Protein AF-A0A9P8A4U2-F1 (afdb_monomer)

Radius of gyration: 21.77 Å; Cα contacts (8 Å, |Δi|>4): 362; chains: 1; bounding box: 82×32×58 Å

Secondary structure (DSSP, 8-state):
-------------------------PPSEEEEEEESSSS-PBEEE---SSSSEEEEET-SB-EEEEEE-TTS-EEEEES-TTS-EEEEE-TTSBEEEETTPPPP-BEEEE-STTEEEEE-S--PSSEEEEEES-SSTTPBEEEEEESS--GGG-EEEEE---

Structure (mmCIF, N/CA/C/O backbone):
data_AF-A0A9P8A4U2-F1
#
_entry.id   AF-A0A9P8A4U2-F1
#
loop_
_atom_site.group_PDB
_atom_site.id
_atom_site.type_symbol
_atom_site.label_atom_id
_atom_site.label_alt_id
_atom_site.label_comp_id
_atom_site.label_asym_id
_atom_site.label_entity_id
_atom_site.label_seq_id
_atom_site.pdbx_PDB_ins_code
_atom_site.Cartn_x
_atom_site.Cartn_y
_atom_site.Cartn_z
_atom_site.occupancy
_atom_site.B_iso_or_equiv
_atom_site.auth_seq_id
_atom_site.auth_comp_id
_atom_site.auth_asym_id
_atom_site.auth_atom_id
_atom_site.pdbx_PDB_model_num
ATOM 1 N N . MET A 1 1 ? -60.680 -11.429 42.176 1.00 45.28 1 MET A N 1
ATOM 2 C CA . MET A 1 1 ? -61.015 -12.792 41.702 1.00 45.28 1 MET A CA 1
ATOM 3 C C . MET A 1 1 ? -61.752 -12.624 40.384 1.00 45.28 1 MET A C 1
ATOM 5 O O . MET A 1 1 ? -62.758 -11.942 40.407 1.00 45.28 1 MET A O 1
ATOM 9 N N . ALA A 1 2 ? -61.299 -13.070 39.217 1.00 41.25 2 ALA A N 1
ATOM 10 C CA . ALA A 1 2 ? -60.361 -14.131 38.859 1.00 41.25 2 ALA A CA 1
ATOM 11 C C . ALA A 1 2 ? -59.552 -13.683 37.614 1.00 41.25 2 ALA A C 1
ATOM 13 O O . ALA A 1 2 ? -60.100 -13.026 36.739 1.00 41.25 2 ALA A O 1
ATOM 14 N N . LEU A 1 3 ? -58.219 -13.794 37.671 1.00 39.03 3 LEU A N 1
ATOM 15 C CA . LEU A 1 3 ? -57.386 -14.692 36.843 1.00 39.03 3 LEU A CA 1
ATOM 16 C C . LEU A 1 3 ? -57.423 -14.379 35.332 1.00 39.03 3 LEU A C 1
ATOM 18 O O . LEU A 1 3 ? -58.411 -14.637 34.664 1.00 39.03 3 LEU A O 1
ATOM 22 N N . LEU A 1 4 ? -56.427 -13.664 34.801 1.00 42.88 4 LEU A N 1
ATOM 23 C CA . LEU A 1 4 ? -55.163 -14.181 34.237 1.00 42.88 4 LEU A CA 1
ATOM 24 C C . LEU A 1 4 ? -55.330 -15.071 32.981 1.00 42.88 4 LEU A C 1
ATOM 26 O O . LEU A 1 4 ? -55.972 -16.116 33.033 1.00 42.88 4 LEU A O 1
ATOM 30 N N . THR A 1 5 ? -54.526 -14.743 31.956 1.00 42.84 5 THR A N 1
ATOM 31 C CA . THR A 1 5 ? -53.920 -15.611 30.908 1.00 42.84 5 THR A CA 1
ATOM 32 C C . THR A 1 5 ? -54.554 -15.661 29.503 1.00 42.84 5 THR A C 1
ATOM 34 O O . THR A 1 5 ? -55.509 -16.396 29.277 1.00 42.84 5 THR A O 1
ATOM 37 N N . ARG A 1 6 ? -53.901 -14.975 28.541 1.00 43.94 6 ARG A N 1
ATOM 38 C CA . ARG A 1 6 ? -53.381 -15.434 27.213 1.00 43.94 6 ARG A CA 1
ATOM 39 C C . ARG A 1 6 ? -53.310 -14.234 26.241 1.00 43.94 6 ARG A C 1
ATOM 41 O O . ARG A 1 6 ? -54.340 -13.662 25.928 1.00 43.94 6 ARG A O 1
ATOM 48 N N . LEU A 1 7 ? -52.136 -13.639 25.990 1.00 36.94 7 LEU A N 1
ATOM 49 C CA . LEU A 1 7 ? -51.042 -14.011 25.059 1.00 36.94 7 LEU A CA 1
ATOM 50 C C . LEU A 1 7 ? -51.345 -13.773 23.563 1.00 36.94 7 LEU A C 1
ATOM 52 O O . LEU A 1 7 ? -52.234 -14.425 23.032 1.00 36.94 7 LEU A O 1
ATOM 56 N N . LEU A 1 8 ? -50.442 -12.992 22.931 1.00 38.59 8 LEU A N 1
ATOM 57 C CA . LEU A 1 8 ? -50.017 -12.999 21.510 1.00 38.59 8 LEU A CA 1
ATOM 58 C C . LEU A 1 8 ? -51.074 -12.564 20.474 1.00 38.59 8 LEU A C 1
ATOM 60 O O . LEU A 1 8 ? -52.221 -12.959 20.551 1.00 38.59 8 LEU A O 1
ATOM 64 N N . ALA A 1 9 ? -50.798 -11.828 19.404 1.00 39.91 9 ALA A N 1
ATOM 65 C CA . ALA A 1 9 ? -49.628 -11.167 18.840 1.00 39.91 9 ALA A CA 1
ATOM 66 C C . ALA A 1 9 ? -50.169 -10.339 17.653 1.00 39.91 9 ALA A C 1
ATOM 68 O O . ALA A 1 9 ? -51.115 -10.783 17.011 1.00 39.91 9 ALA A O 1
ATOM 69 N N . LEU A 1 10 ? -49.580 -9.185 17.343 1.00 35.53 10 LEU A N 1
ATOM 70 C CA . LEU A 1 10 ? -49.133 -8.856 15.984 1.00 35.53 10 LEU A CA 1
ATOM 71 C C . LEU A 1 10 ? -48.325 -7.553 16.047 1.00 35.53 10 LEU A C 1
ATOM 73 O O . LEU A 1 10 ? -48.851 -6.444 16.059 1.00 35.53 10 LEU A O 1
ATOM 77 N N . GLU A 1 11 ? -47.017 -7.750 16.135 1.00 47.41 11 GLU A N 1
ATOM 78 C CA . GLU A 1 11 ? -45.985 -6.858 15.623 1.00 47.41 11 GLU A CA 1
ATOM 79 C C . GLU A 1 11 ? -46.301 -6.457 14.173 1.00 47.41 11 GLU A C 1
ATOM 81 O O . GLU A 1 11 ? -46.641 -7.316 13.359 1.00 47.41 11 GLU A O 1
ATOM 86 N N . LEU A 1 12 ? -46.068 -5.199 13.804 1.00 34.75 12 LEU A N 1
ATOM 87 C CA . LEU A 1 12 ? -45.361 -4.959 12.550 1.00 34.75 12 LEU A CA 1
ATOM 88 C C . LEU A 1 12 ? -44.413 -3.782 12.737 1.00 34.75 12 LEU A C 1
ATOM 90 O O . LEU A 1 12 ? -44.779 -2.608 12.714 1.00 34.75 12 LEU A O 1
ATOM 94 N N . SER A 1 13 ? -43.179 -4.174 13.007 1.00 37.09 13 SER A N 1
ATOM 95 C CA . SER A 1 13 ? -42.010 -3.360 13.236 1.00 37.09 13 SER A CA 1
ATOM 96 C C . SER A 1 13 ? -41.760 -2.433 12.042 1.00 37.09 13 SER A C 1
ATOM 98 O O . SER A 1 13 ? -41.404 -2.877 10.954 1.00 37.09 13 SER A O 1
ATOM 100 N N . ALA A 1 14 ? -41.867 -1.124 12.254 1.00 35.53 14 ALA A N 1
ATOM 101 C CA . ALA A 1 14 ? -41.194 -0.152 11.401 1.00 35.53 14 ALA A CA 1
ATOM 102 C C . ALA A 1 14 ? -39.747 -0.012 11.895 1.00 35.53 14 ALA A C 1
ATOM 104 O O . ALA A 1 14 ? -39.349 1.016 12.438 1.00 35.53 14 ALA A O 1
ATOM 105 N N . VAL A 1 15 ? -38.956 -1.079 11.748 1.00 37.81 15 VAL A N 1
ATOM 106 C CA . VAL A 1 15 ? -37.499 -0.945 11.779 1.00 37.81 15 VAL A CA 1
ATOM 107 C C . VAL A 1 15 ? -37.147 -0.233 10.482 1.00 37.81 15 VAL A C 1
ATOM 109 O O . VAL A 1 15 ? -37.055 -0.847 9.420 1.00 37.81 15 VAL A O 1
ATOM 112 N N . LEU A 1 16 ? -37.009 1.091 10.556 1.00 37.00 16 LEU A N 1
ATOM 113 C CA . LEU A 1 16 ? -36.259 1.844 9.565 1.00 37.00 16 LEU A CA 1
ATOM 114 C C . LEU A 1 16 ? -34.838 1.262 9.566 1.00 37.00 16 LEU A C 1
ATOM 116 O O . LEU A 1 16 ? -33.976 1.686 10.332 1.00 37.00 16 LEU A O 1
ATOM 120 N N . SER A 1 17 ? -34.582 0.268 8.715 1.00 38.12 17 SER A N 1
ATOM 121 C CA . SER A 1 17 ? -33.227 -0.032 8.277 1.00 38.12 17 SER A CA 1
ATOM 122 C C . SER A 1 17 ? -32.773 1.147 7.432 1.00 38.12 17 SER A C 1
ATOM 124 O O . SER A 1 17 ? -32.877 1.141 6.206 1.00 38.12 17 SER A O 1
ATOM 126 N N . LEU A 1 18 ? -32.267 2.177 8.105 1.00 33.91 18 LEU A N 1
ATOM 127 C CA . LEU A 1 18 ? -31.352 3.120 7.500 1.00 33.91 18 LEU A CA 1
ATOM 128 C C . LEU A 1 18 ? -30.105 2.303 7.144 1.00 33.91 18 LEU A C 1
ATOM 130 O O . LEU A 1 18 ? -29.174 2.180 7.935 1.00 33.91 18 LEU A O 1
ATOM 134 N N . ARG A 1 19 ? -30.106 1.677 5.962 1.00 35.41 19 ARG A N 1
ATOM 135 C CA . ARG A 1 19 ? -28.865 1.282 5.303 1.00 35.41 19 ARG A CA 1
ATOM 136 C C . ARG A 1 19 ? -28.178 2.588 4.941 1.00 35.41 19 ARG A C 1
ATOM 138 O O . ARG A 1 19 ? -28.334 3.097 3.836 1.00 35.41 19 ARG A O 1
ATOM 145 N N . ALA A 1 20 ? -27.494 3.175 5.918 1.00 38.97 20 ALA A N 1
ATOM 146 C CA . ALA A 1 20 ? -26.458 4.133 5.632 1.00 38.97 20 ALA A CA 1
ATOM 147 C C . ALA A 1 20 ? -25.534 3.425 4.641 1.00 38.97 20 ALA A C 1
ATOM 149 O O . ALA A 1 20 ? -24.958 2.380 4.948 1.00 38.97 20 ALA A O 1
ATOM 150 N N . VAL A 1 21 ? -25.462 3.951 3.422 1.00 38.97 21 VAL A N 1
ATOM 151 C CA . VAL A 1 21 ? -24.340 3.683 2.532 1.00 38.97 21 VAL A CA 1
ATOM 152 C C . VAL A 1 21 ? -23.162 4.376 3.203 1.00 38.97 21 VAL A C 1
ATOM 154 O O . VAL A 1 21 ? -22.804 5.500 2.869 1.00 38.97 21 VAL A O 1
ATOM 157 N N . ILE A 1 22 ? -22.642 3.755 4.260 1.00 41.16 22 ILE A N 1
ATOM 158 C CA . ILE A 1 22 ? -21.338 4.095 4.790 1.00 41.16 22 ILE A CA 1
ATOM 159 C C . ILE A 1 22 ? -20.420 3.570 3.701 1.00 41.16 22 ILE A C 1
ATOM 161 O O . ILE A 1 22 ? -20.258 2.361 3.546 1.00 41.16 22 ILE A O 1
ATOM 165 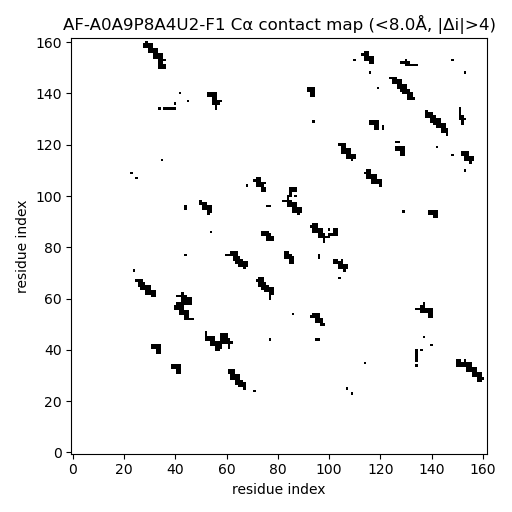N N . ALA A 1 23 ? -19.909 4.471 2.863 1.00 43.44 23 ALA A N 1
ATOM 166 C CA . ALA A 1 23 ? -18.678 4.176 2.158 1.00 43.44 23 ALA A CA 1
ATOM 167 C C . ALA A 1 23 ? -17.721 3.687 3.249 1.00 43.44 23 ALA A C 1
ATOM 169 O O . ALA A 1 23 ? -17.481 4.438 4.193 1.00 43.44 23 ALA A O 1
ATOM 170 N N . PHE A 1 24 ? -17.333 2.409 3.209 1.00 51.00 24 PHE A N 1
ATOM 171 C CA . PHE A 1 24 ? -16.476 1.795 4.219 1.00 51.00 24 PHE A CA 1
ATOM 172 C C . PHE A 1 24 ? -15.148 2.554 4.220 1.00 51.00 24 PHE A C 1
ATOM 174 O O . PHE A 1 24 ? -14.239 2.259 3.449 1.00 51.00 24 PHE A O 1
ATOM 181 N N . ALA A 1 25 ? -15.081 3.603 5.031 1.00 64.00 25 ALA A N 1
ATOM 182 C CA . ALA A 1 25 ? -13.869 4.338 5.286 1.00 64.00 25 ALA A CA 1
ATOM 183 C C . ALA A 1 25 ? -13.046 3.438 6.205 1.00 64.00 25 ALA A C 1
ATOM 185 O O . ALA A 1 25 ? -13.463 3.137 7.323 1.00 64.00 25 ALA A O 1
ATOM 186 N N . MET A 1 26 ? -11.927 2.942 5.689 1.00 80.00 26 MET A N 1
ATOM 187 C CA . MET A 1 26 ? -11.003 2.066 6.401 1.00 80.00 26 MET A CA 1
ATOM 188 C C . MET A 1 26 ? -10.628 2.660 7.756 1.00 80.00 26 MET A C 1
ATOM 190 O O . MET A 1 26 ? -10.067 3.750 7.786 1.00 80.00 26 MET A O 1
ATOM 194 N N . SER A 1 27 ? -10.935 1.984 8.864 1.00 87.12 27 SER A N 1
ATOM 195 C CA . SER A 1 27 ? -10.682 2.525 10.204 1.00 87.12 27 SER A CA 1
ATOM 196 C C . SER A 1 27 ? -9.213 2.892 10.408 1.00 87.12 27 SER A C 1
ATOM 198 O O . SER A 1 27 ? -8.313 2.214 9.913 1.00 87.12 27 SER A O 1
ATOM 200 N N . GLU A 1 28 ? -8.956 3.951 11.169 1.00 91.25 28 GLU A N 1
ATOM 201 C CA . GLU A 1 28 ? -7.601 4.223 11.647 1.00 91.25 28 GLU A CA 1
ATOM 202 C C . GLU A 1 28 ? -7.128 3.082 12.550 1.00 91.25 28 GLU A C 1
ATOM 204 O O . GLU A 1 28 ? -7.926 2.505 13.291 1.00 91.25 28 GLU A O 1
ATOM 209 N N . GLY A 1 29 ? -5.842 2.748 12.489 1.00 92.56 29 GLY A N 1
ATOM 210 C CA . GLY A 1 29 ? -5.293 1.672 13.305 1.00 92.56 29 GLY A CA 1
ATOM 211 C C . GLY A 1 29 ? -4.009 1.079 12.751 1.00 92.56 29 GLY A C 1
ATOM 212 O O . GLY A 1 29 ? -3.393 1.621 11.830 1.00 92.56 29 GLY A O 1
ATOM 213 N N . LYS A 1 30 ? -3.607 -0.047 13.338 1.00 94.06 30 LYS A N 1
ATOM 214 C CA . LYS A 1 30 ? -2.457 -0.831 12.894 1.00 94.06 30 LYS A CA 1
ATOM 215 C C . LYS A 1 30 ? -2.922 -2.029 12.079 1.00 94.06 30 LYS A C 1
ATOM 217 O O . LYS A 1 30 ? -3.887 -2.696 12.445 1.00 94.06 30 LYS A O 1
ATOM 222 N N . TYR A 1 31 ? -2.215 -2.302 10.990 1.00 95.75 31 TYR A N 1
ATOM 223 C CA . TYR A 1 31 ? -2.569 -3.338 10.033 1.00 95.75 31 TYR A CA 1
ATOM 224 C C . TYR A 1 31 ? -1.345 -4.115 9.576 1.00 95.75 31 TYR A C 1
ATOM 226 O O . TYR A 1 31 ? -0.286 -3.542 9.319 1.00 95.75 31 TYR A O 1
ATOM 234 N N . HIS A 1 32 ? -1.533 -5.409 9.364 1.00 96.62 32 HIS A N 1
ATOM 235 C CA . HIS A 1 32 ? -0.766 -6.105 8.346 1.00 96.62 32 HIS A CA 1
ATOM 236 C C . HIS A 1 32 ? -1.463 -5.918 6.997 1.00 96.62 32 HIS A C 1
ATOM 238 O O . HIS A 1 32 ? -2.687 -6.006 6.909 1.00 96.62 32 HIS A O 1
ATOM 244 N N . ILE A 1 33 ? -0.691 -5.648 5.946 1.00 97.56 33 ILE A N 1
ATOM 245 C CA . ILE A 1 33 ? -1.221 -5.477 4.589 1.00 97.56 33 ILE A CA 1
ATOM 246 C C . ILE A 1 33 ? -0.664 -6.607 3.733 1.00 97.56 33 ILE A C 1
ATOM 248 O O . ILE A 1 33 ? 0.551 -6.804 3.702 1.00 97.56 33 ILE A O 1
ATOM 252 N N . GLN A 1 34 ? -1.532 -7.342 3.044 1.00 97.69 34 GLN A N 1
ATOM 253 C CA . GLN A 1 34 ? -1.132 -8.400 2.114 1.00 97.69 34 GLN A CA 1
ATOM 254 C C . GLN A 1 34 ? -1.779 -8.209 0.748 1.00 97.69 34 GLN A C 1
ATOM 256 O O . GLN A 1 34 ? -2.833 -7.585 0.625 1.00 97.69 34 GLN A O 1
ATOM 261 N N . VAL A 1 35 ? -1.138 -8.740 -0.286 1.00 97.44 35 VAL A N 1
ATOM 262 C CA . VAL A 1 35 ? -1.727 -8.779 -1.629 1.00 97.44 35 VAL A CA 1
ATOM 263 C C . VAL A 1 35 ? -2.812 -9.859 -1.701 1.00 97.44 35 VAL A C 1
ATOM 265 O O . VAL A 1 35 ? -2.720 -10.880 -1.022 1.00 97.44 35 VAL A O 1
ATOM 268 N N . ALA A 1 36 ? -3.830 -9.660 -2.537 1.00 96.19 36 ALA A N 1
ATOM 269 C CA . ALA A 1 36 ? -4.889 -10.649 -2.744 1.00 96.19 36 ALA A CA 1
ATOM 270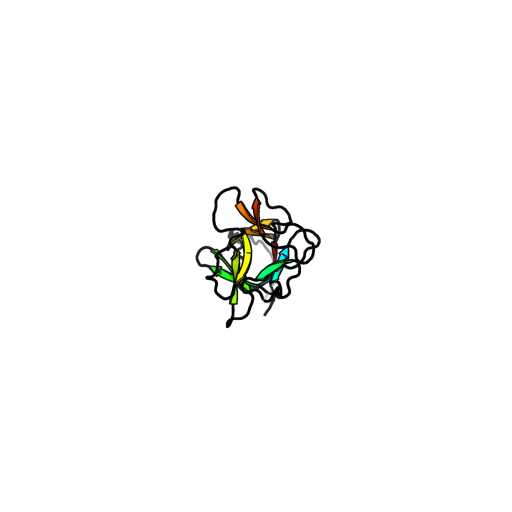 C C . ALA A 1 36 ? -4.502 -11.779 -3.725 1.00 96.19 36 ALA A C 1
ATOM 272 O O . ALA A 1 36 ? -5.171 -12.812 -3.748 1.00 96.19 36 ALA A O 1
ATOM 273 N N . ALA A 1 37 ? -3.456 -11.591 -4.540 1.00 93.88 37 ALA A N 1
ATOM 274 C CA . ALA A 1 37 ? -2.892 -12.618 -5.422 1.00 93.88 37 ALA A CA 1
ATOM 275 C C . ALA A 1 37 ? -2.322 -13.800 -4.623 1.00 93.88 37 ALA A C 1
ATOM 277 O O . ALA A 1 37 ? -1.829 -13.591 -3.523 1.00 93.88 37 ALA A O 1
ATOM 278 N N . ASP A 1 38 ? -2.342 -15.014 -5.186 1.00 94.31 38 ASP A N 1
ATOM 279 C CA . ASP A 1 38 ? -1.780 -16.215 -4.552 1.00 94.31 38 ASP A CA 1
ATOM 280 C C . ASP A 1 38 ? -0.328 -16.498 -5.005 1.00 94.31 38 ASP A C 1
ATOM 282 O O . ASP A 1 38 ? -0.040 -16.444 -6.205 1.00 94.31 38 ASP A O 1
ATOM 286 N N . PRO A 1 39 ? 0.589 -16.877 -4.087 1.00 95.50 39 PRO A N 1
ATOM 287 C CA . PRO A 1 39 ? 0.435 -16.787 -2.630 1.00 95.50 39 PRO A CA 1
ATOM 288 C C . PRO A 1 39 ? 0.236 -15.328 -2.205 1.00 95.50 39 PRO A C 1
ATOM 290 O O . PRO A 1 39 ? 0.655 -14.450 -2.955 1.00 95.50 39 PRO A O 1
ATOM 293 N N . LYS A 1 40 ? -0.368 -15.102 -1.028 1.00 96.81 40 LYS A N 1
ATOM 294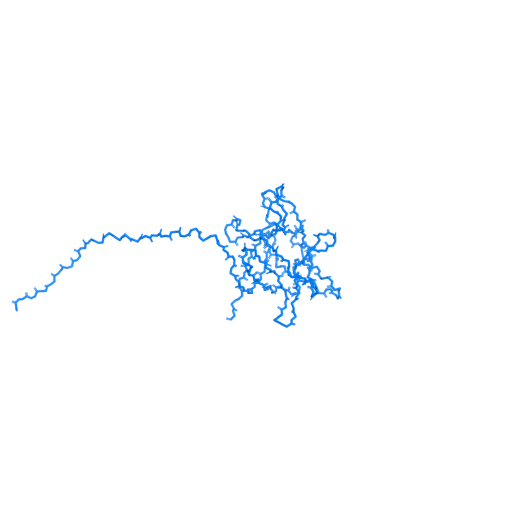 C CA . LYS A 1 40 ? -0.698 -13.783 -0.454 1.00 96.81 40 LYS A CA 1
ATOM 295 C C . LYS A 1 40 ? 0.398 -13.264 0.497 1.00 96.81 40 LYS A C 1
ATOM 297 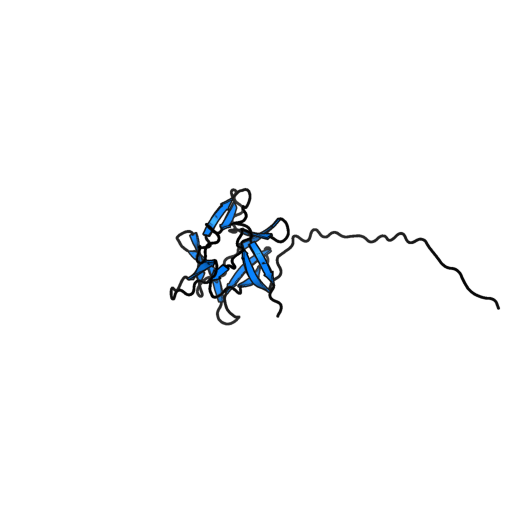O O . LYS A 1 40 ? 0.206 -13.326 1.713 1.00 96.81 40 LYS A O 1
ATOM 302 N N . PRO A 1 41 ? 1.578 -12.815 0.020 1.00 97.44 41 PRO A N 1
ATOM 303 C CA . PRO A 1 41 ? 2.602 -12.278 0.900 1.00 97.44 41 PRO A CA 1
ATOM 304 C C . PRO A 1 41 ? 2.135 -10.979 1.552 1.00 97.44 41 PRO A C 1
ATOM 306 O O . PRO A 1 41 ? 1.461 -10.144 0.935 1.00 97.44 41 PRO A O 1
ATOM 309 N N . PHE A 1 42 ? 2.588 -10.783 2.787 1.00 97.88 42 PHE A N 1
ATOM 310 C CA . PHE A 1 42 ? 2.537 -9.482 3.433 1.00 97.88 42 PHE A CA 1
ATOM 311 C C . PHE A 1 42 ? 3.537 -8.539 2.776 1.00 97.88 42 PHE A C 1
ATOM 313 O O . PHE A 1 42 ? 4.619 -8.954 2.359 1.00 97.88 42 PHE A O 1
ATOM 320 N N . ILE A 1 43 ? 3.203 -7.256 2.727 1.00 97.75 43 ILE A N 1
ATOM 321 C CA . ILE A 1 43 ? 4.169 -6.223 2.371 1.00 97.75 43 ILE A CA 1
ATOM 322 C C . ILE A 1 43 ? 4.801 -5.635 3.622 1.00 97.75 43 ILE A C 1
ATOM 324 O O . ILE A 1 43 ? 4.154 -5.446 4.654 1.00 97.75 43 ILE A O 1
ATOM 328 N N . GLY A 1 44 ? 6.077 -5.314 3.501 1.00 95.62 44 GLY A N 1
ATOM 329 C CA . GLY A 1 44 ? 6.839 -4.658 4.543 1.00 95.62 44 GLY A CA 1
ATOM 330 C C . GLY A 1 44 ? 7.921 -3.776 3.950 1.00 95.62 44 GLY A C 1
ATOM 331 O O . GLY A 1 44 ? 8.203 -3.805 2.749 1.00 95.62 44 GLY A O 1
ATOM 332 N N . MET A 1 45 ? 8.548 -3.000 4.816 1.00 94.19 45 MET A N 1
ATOM 333 C CA . MET A 1 45 ? 9.749 -2.263 4.469 1.00 94.19 45 MET A CA 1
ATOM 334 C C . MET A 1 45 ? 10.926 -3.228 4.278 1.00 94.19 45 MET A C 1
ATOM 336 O O . MET A 1 45 ? 11.099 -4.183 5.043 1.00 94.19 45 MET A O 1
ATOM 340 N N . ASP A 1 46 ? 11.745 -2.992 3.257 1.00 92.19 46 ASP A N 1
ATOM 341 C CA . ASP A 1 46 ? 13.007 -3.702 3.109 1.00 92.19 46 ASP A CA 1
ATOM 342 C C . ASP A 1 46 ? 14.018 -3.268 4.186 1.00 92.19 46 ASP A C 1
ATOM 344 O O . ASP A 1 46 ? 14.126 -2.090 4.525 1.00 92.19 46 ASP A O 1
ATOM 348 N N . SER A 1 47 ? 14.793 -4.219 4.709 1.00 86.06 47 SER A N 1
ATOM 349 C CA . SER A 1 47 ? 15.775 -3.994 5.778 1.00 86.06 47 SER A CA 1
ATOM 350 C C . SER A 1 47 ? 17.076 -3.328 5.302 1.00 86.06 47 SER A C 1
ATOM 352 O O . SER A 1 47 ? 18.053 -3.278 6.051 1.00 86.06 47 SER A O 1
ATOM 354 N N . SER A 1 48 ? 17.137 -2.874 4.047 1.00 80.81 48 SER A N 1
ATOM 355 C CA . SER A 1 48 ? 18.280 -2.151 3.492 1.00 80.81 48 SER A CA 1
ATOM 356 C C . SER A 1 48 ? 18.668 -0.941 4.363 1.00 80.81 48 SER A C 1
ATOM 358 O O . SER A 1 48 ? 17.796 -0.201 4.825 1.00 80.81 48 SER A O 1
ATOM 360 N N . PRO A 1 49 ? 19.974 -0.670 4.555 1.00 79.00 49 PRO A N 1
ATOM 361 C CA . PRO A 1 49 ? 20.448 0.507 5.287 1.00 79.00 49 PRO A CA 1
ATOM 362 C C . PRO A 1 49 ? 20.277 1.822 4.502 1.00 79.00 49 PRO A C 1
ATOM 364 O O . PRO A 1 49 ? 20.773 2.861 4.934 1.00 79.00 49 PRO A O 1
ATOM 367 N N . ALA A 1 50 ? 19.633 1.791 3.332 1.00 83.44 50 ALA A N 1
ATOM 368 C CA . ALA A 1 50 ? 19.378 2.975 2.525 1.00 83.44 50 ALA A CA 1
ATOM 369 C C . ALA A 1 50 ? 18.409 3.952 3.228 1.00 83.44 50 ALA A C 1
ATOM 371 O O . ALA A 1 50 ? 17.518 3.518 3.957 1.00 83.44 50 ALA A O 1
ATOM 372 N N . PRO A 1 51 ? 18.542 5.271 2.985 1.00 82.50 51 PRO A N 1
ATOM 373 C CA . PRO A 1 51 ? 17.627 6.276 3.537 1.00 82.50 51 PRO A CA 1
ATOM 374 C C . PRO A 1 51 ? 16.209 6.166 2.958 1.00 82.50 51 PRO A C 1
ATOM 376 O O . PRO A 1 51 ? 15.237 6.499 3.628 1.00 82.50 51 PRO A O 1
ATOM 379 N N . LEU A 1 52 ? 16.091 5.679 1.720 1.00 89.94 52 LEU A N 1
ATOM 380 C CA . LEU A 1 52 ? 14.828 5.280 1.110 1.00 89.94 52 LEU A CA 1
ATOM 381 C C . LEU A 1 52 ? 14.775 3.760 1.092 1.00 89.94 52 LEU A C 1
ATOM 383 O O . LEU A 1 52 ? 15.604 3.115 0.445 1.00 89.94 52 LEU A O 1
ATOM 387 N N . LYS A 1 53 ? 13.809 3.196 1.808 1.00 93.06 53 LYS A N 1
ATOM 388 C CA . LYS A 1 53 ? 13.677 1.749 1.961 1.00 93.06 53 LYS A CA 1
ATOM 389 C C . LYS A 1 53 ? 12.506 1.260 1.118 1.00 93.06 53 LYS A C 1
ATOM 391 O O . LYS A 1 53 ? 11.379 1.671 1.385 1.00 93.06 53 LYS A O 1
ATOM 396 N N . PRO A 1 54 ? 12.731 0.428 0.091 1.00 94.94 54 PRO A N 1
ATOM 397 C CA . PRO A 1 54 ? 11.649 -0.068 -0.750 1.00 94.94 54 PRO A CA 1
ATOM 398 C C . PRO A 1 54 ? 10.563 -0.786 0.051 1.00 94.94 54 PRO A C 1
ATOM 400 O O . PRO A 1 54 ? 10.861 -1.512 0.999 1.00 94.94 54 PRO A O 1
ATOM 403 N N . VAL A 1 55 ? 9.309 -0.618 -0.361 1.00 96.75 55 VAL A N 1
ATOM 404 C CA . VAL A 1 55 ? 8.208 -1.472 0.089 1.00 96.75 55 VAL A CA 1
ATOM 405 C C . VAL A 1 55 ? 8.205 -2.720 -0.784 1.00 96.75 55 VAL A C 1
ATOM 407 O O . VAL A 1 55 ? 8.158 -2.630 -2.013 1.00 96.75 55 VAL A O 1
ATOM 410 N N . VAL A 1 56 ? 8.280 -3.890 -0.160 1.00 96.75 56 VAL A N 1
ATOM 411 C CA . VAL A 1 56 ? 8.430 -5.174 -0.849 1.00 96.75 56 VAL A CA 1
ATOM 412 C C . VAL A 1 56 ? 7.533 -6.238 -0.228 1.00 96.75 56 VAL A C 1
ATOM 414 O O . VAL A 1 56 ? 7.152 -6.140 0.939 1.00 96.75 56 VAL A O 1
ATOM 417 N N . THR A 1 57 ? 7.224 -7.281 -0.990 1.00 97.44 57 THR A N 1
ATOM 418 C CA . THR A 1 57 ? 6.682 -8.530 -0.440 1.00 97.44 57 THR A CA 1
ATOM 419 C C . THR A 1 57 ? 7.692 -9.169 0.516 1.00 97.44 57 THR A C 1
ATOM 421 O O . THR A 1 57 ? 8.904 -9.131 0.280 1.00 97.44 57 THR A O 1
ATOM 424 N N . ASP A 1 58 ? 7.204 -9.740 1.615 1.00 95.31 58 ASP A N 1
ATOM 425 C CA . ASP A 1 58 ? 8.010 -10.331 2.690 1.00 95.31 58 ASP A CA 1
ATOM 426 C C . ASP A 1 58 ? 9.111 -9.371 3.207 1.00 95.31 58 ASP A C 1
ATOM 428 O O . ASP A 1 58 ? 10.278 -9.727 3.426 1.00 95.31 58 ASP A O 1
ATOM 432 N N . GLY A 1 59 ? 8.749 -8.092 3.355 1.00 93.31 59 GLY A N 1
ATOM 433 C CA . GLY A 1 59 ? 9.555 -7.092 4.058 1.00 93.31 59 GLY A CA 1
ATOM 434 C C . GLY A 1 59 ? 9.604 -7.350 5.569 1.00 93.31 59 GLY A C 1
ATOM 435 O O . GLY A 1 59 ? 8.736 -8.026 6.115 1.00 93.31 59 GLY A O 1
ATOM 436 N N . SER A 1 60 ? 10.630 -6.829 6.248 1.00 88.69 60 SER A N 1
ATOM 437 C CA . SER A 1 60 ? 10.864 -7.106 7.675 1.00 88.69 60 SER A CA 1
ATOM 438 C C . SER A 1 60 ? 9.919 -6.340 8.597 1.00 88.69 60 SER A C 1
ATOM 440 O O . SER A 1 60 ? 9.426 -6.916 9.561 1.00 88.69 60 SER A O 1
ATOM 442 N N . ASP A 1 61 ? 9.641 -5.071 8.288 1.00 88.38 61 ASP A N 1
ATOM 443 C CA . ASP A 1 61 ? 8.705 -4.251 9.060 1.00 88.38 61 ASP A CA 1
ATOM 444 C C . ASP A 1 61 ? 7.375 -4.186 8.310 1.00 88.38 61 ASP A C 1
ATOM 446 O O . ASP A 1 61 ? 7.201 -3.394 7.382 1.00 88.38 61 ASP A O 1
ATOM 450 N N . ASN A 1 62 ? 6.460 -5.086 8.672 1.00 93.25 62 ASN A N 1
ATOM 451 C CA . ASN A 1 62 ? 5.180 -5.314 7.994 1.00 93.25 62 ASN A CA 1
ATOM 452 C C . ASN A 1 62 ? 3.959 -4.885 8.831 1.00 93.25 62 ASN A C 1
ATOM 454 O O . ASN A 1 62 ? 2.834 -5.297 8.535 1.00 93.25 62 ASN A O 1
ATOM 458 N N . LEU A 1 63 ? 4.184 -4.099 9.888 1.00 94.69 63 LEU A N 1
ATOM 459 C CA . LEU A 1 63 ? 3.139 -3.500 10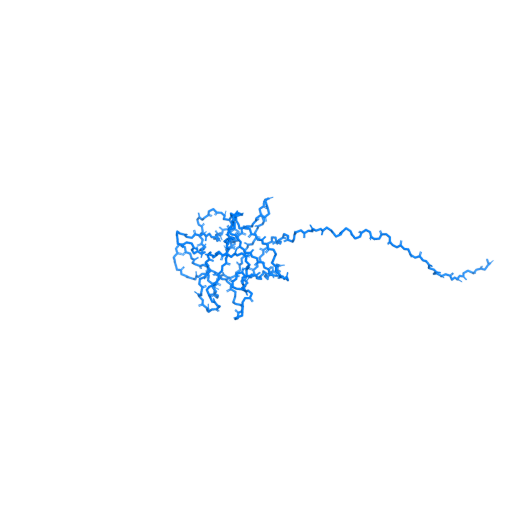.712 1.00 94.69 63 LEU A CA 1
ATOM 460 C C . LEU A 1 63 ? 2.973 -2.029 10.329 1.00 94.69 63 LEU A C 1
ATOM 462 O O . LEU A 1 63 ? 3.841 -1.197 10.595 1.00 94.69 63 LEU A O 1
ATOM 466 N N . TRP A 1 64 ? 1.842 -1.722 9.708 1.00 94.88 64 TRP A N 1
ATOM 467 C CA . TRP A 1 64 ? 1.552 -0.420 9.129 1.00 94.88 64 TRP A CA 1
ATOM 468 C C . TRP A 1 64 ? 0.555 0.342 9.990 1.00 94.88 64 TRP A C 1
ATOM 470 O O . TRP A 1 64 ? -0.507 -0.173 10.324 1.00 94.88 64 TRP A O 1
ATOM 480 N N . THR A 1 65 ? 0.864 1.592 10.312 1.00 94.25 65 THR A N 1
ATOM 481 C CA . THR A 1 65 ? -0.095 2.532 10.891 1.00 94.25 65 THR A CA 1
ATOM 482 C C . THR A 1 65 ? -0.839 3.239 9.764 1.00 94.25 65 THR A C 1
ATOM 484 O O . THR A 1 65 ? -0.223 3.905 8.930 1.00 94.25 65 THR A O 1
ATOM 487 N N . VAL A 1 66 ? -2.164 3.120 9.767 1.00 93.88 66 VAL A N 1
ATOM 488 C CA . VAL A 1 66 ? -3.076 3.808 8.852 1.00 93.88 66 VAL A CA 1
ATOM 489 C C . VAL A 1 66 ? -3.802 4.912 9.614 1.00 93.88 66 VAL A C 1
ATOM 491 O O . VAL A 1 66 ? -4.433 4.653 10.639 1.00 93.88 66 VAL A O 1
ATOM 494 N N . LYS A 1 67 ? -3.729 6.145 9.105 1.00 92.81 67 LYS A N 1
ATOM 495 C CA . LYS A 1 67 ? -4.505 7.292 9.613 1.00 92.81 67 LYS A CA 1
ATOM 496 C C . LYS A 1 67 ? -5.359 7.879 8.506 1.00 92.81 67 LYS A C 1
ATOM 498 O O . LYS A 1 67 ? -4.858 8.038 7.393 1.00 92.81 67 LYS A O 1
ATOM 503 N N . GLN A 1 68 ? -6.597 8.236 8.819 1.00 92.25 68 GLN A N 1
ATOM 504 C CA . GLN A 1 68 ? -7.483 8.933 7.903 1.00 92.25 68 GLN A CA 1
ATOM 505 C C . GLN A 1 68 ? -7.174 10.428 7.910 1.00 92.25 68 GLN A C 1
ATOM 507 O O . GLN A 1 68 ? -6.812 11.030 8.921 1.00 92.25 68 GLN A O 1
ATOM 512 N N . LEU A 1 69 ? -7.330 11.042 6.748 1.00 89.88 69 LEU A N 1
ATOM 513 C CA . LEU A 1 69 ? -7.278 12.482 6.572 1.00 89.88 69 LEU A CA 1
ATOM 514 C C . LEU A 1 69 ? -8.705 13.042 6.443 1.00 89.88 69 LEU A C 1
ATOM 516 O O . LEU A 1 69 ? -9.632 12.302 6.106 1.00 89.88 69 LEU A O 1
ATOM 520 N N . PRO A 1 70 ? -8.918 14.352 6.686 1.00 89.75 70 PRO A N 1
ATOM 521 C CA . PRO A 1 70 ? -10.255 14.954 6.652 1.00 89.75 70 PRO A CA 1
ATOM 522 C C . PRO A 1 70 ? -10.999 14.822 5.314 1.00 89.75 70 PRO A C 1
ATOM 524 O O . PRO A 1 70 ? -12.219 14.957 5.279 1.00 89.75 70 PRO A O 1
ATOM 527 N N . ASP A 1 71 ? -10.277 14.589 4.217 1.00 86.75 71 ASP A N 1
ATOM 528 C CA . ASP A 1 71 ? -10.824 14.389 2.872 1.00 86.75 71 ASP A CA 1
ATOM 529 C C . ASP A 1 71 ? -11.150 12.915 2.551 1.00 86.75 71 ASP A C 1
ATOM 531 O O . ASP A 1 71 ? -11.597 12.610 1.446 1.00 86.75 71 ASP A O 1
ATOM 535 N N . GLY A 1 72 ? -10.950 12.002 3.509 1.00 87.56 72 GLY A N 1
ATOM 536 C CA . GLY A 1 72 ? -11.183 10.565 3.363 1.00 87.56 72 GLY A CA 1
ATOM 537 C C . GLY A 1 72 ? -10.027 9.788 2.726 1.00 87.56 72 GLY A C 1
ATOM 538 O O . GLY A 1 72 ? -10.128 8.570 2.586 1.00 87.56 72 GLY A O 1
ATOM 539 N N . SER A 1 73 ? -8.931 10.453 2.345 1.00 92.12 73 SER A N 1
ATOM 540 C CA . SER A 1 73 ? -7.675 9.774 2.011 1.00 92.12 73 SER A CA 1
ATOM 541 C C . SER A 1 73 ? -6.991 9.240 3.275 1.00 92.12 73 SER A C 1
ATOM 543 O O . SER A 1 73 ? -7.416 9.525 4.396 1.00 92.12 73 SER A O 1
ATOM 545 N N . ILE A 1 74 ? -5.941 8.436 3.111 1.00 93.56 74 ILE A N 1
ATOM 546 C CA . ILE A 1 74 ? -5.176 7.885 4.230 1.00 93.56 74 ILE A CA 1
ATOM 547 C C . ILE A 1 74 ? -3.688 8.189 4.108 1.00 93.56 74 ILE A C 1
ATOM 549 O O . ILE A 1 74 ? -3.154 8.376 3.017 1.00 93.56 74 ILE A O 1
ATOM 553 N N . THR A 1 75 ? -2.999 8.152 5.240 1.00 94.44 75 THR A N 1
ATOM 554 C CA . THR A 1 75 ? -1.541 8.020 5.293 1.00 94.44 75 THR A CA 1
ATOM 555 C C . THR A 1 75 ? -1.193 6.610 5.749 1.00 94.44 75 THR A C 1
ATOM 557 O O . THR A 1 75 ? -1.893 6.039 6.587 1.00 94.44 75 THR A O 1
ATOM 560 N N . ILE A 1 76 ? -0.129 6.049 5.179 1.00 94.56 76 ILE A N 1
ATOM 561 C CA . ILE A 1 76 ? 0.402 4.731 5.536 1.00 94.56 76 ILE A CA 1
ATOM 562 C C . ILE A 1 76 ? 1.836 4.944 6.005 1.00 94.56 76 ILE A C 1
ATOM 564 O O . ILE A 1 76 ? 2.651 5.518 5.275 1.00 94.56 76 ILE A O 1
ATOM 568 N N . ALA A 1 77 ? 2.130 4.507 7.225 1.00 93.56 77 ALA A N 1
ATOM 569 C CA . ALA A 1 77 ? 3.433 4.677 7.847 1.00 93.56 77 ALA A CA 1
ATOM 570 C C . ALA A 1 77 ? 3.894 3.406 8.560 1.00 93.56 77 ALA A C 1
ATOM 572 O O . ALA A 1 77 ? 3.076 2.589 8.977 1.00 93.56 77 ALA A O 1
ATOM 573 N N . VAL A 1 78 ? 5.200 3.273 8.741 1.00 90.88 78 VAL A N 1
ATOM 574 C CA . VAL A 1 78 ? 5.831 2.2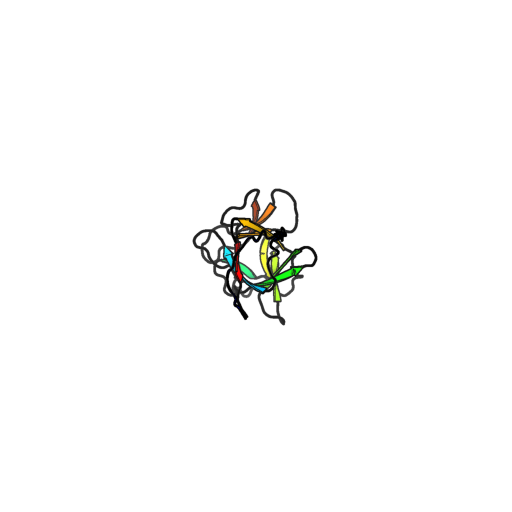66 9.601 1.00 90.88 78 VAL A CA 1
ATOM 575 C C . VAL A 1 78 ? 6.529 2.964 10.770 1.00 90.88 78 VAL A C 1
ATOM 577 O O . VAL A 1 78 ? 6.938 4.120 10.650 1.00 90.88 78 VAL A O 1
ATOM 580 N N . GLY A 1 79 ? 6.658 2.270 11.900 1.00 78.44 79 GLY A N 1
ATOM 581 C CA . GLY A 1 79 ? 7.268 2.800 13.122 1.00 78.44 79 GLY A CA 1
ATOM 582 C C . GLY A 1 79 ? 6.264 3.358 14.138 1.00 78.44 79 GLY A C 1
ATOM 583 O O . GLY A 1 79 ? 5.051 3.374 13.916 1.00 78.44 79 GLY A O 1
ATOM 584 N N . ASP A 1 80 ? 6.787 3.794 15.283 1.00 65.69 80 ASP A N 1
ATOM 585 C CA . ASP A 1 80 ? 6.010 4.231 16.447 1.00 65.69 80 ASP A CA 1
ATOM 586 C C . ASP A 1 80 ? 5.830 5.757 16.494 1.00 65.69 80 ASP A C 1
ATOM 588 O O . ASP A 1 80 ? 6.409 6.511 15.714 1.00 65.69 80 ASP A O 1
ATOM 592 N N . SER A 1 81 ? 5.054 6.255 17.461 1.00 57.84 81 SER A N 1
ATOM 593 C CA . SER A 1 81 ? 4.704 7.679 17.618 1.00 57.84 81 SER A CA 1
ATOM 594 C C . SER A 1 81 ? 5.889 8.656 17.725 1.00 57.84 81 SER A C 1
ATOM 596 O O . SER A 1 81 ? 5.669 9.864 17.687 1.00 57.84 81 SER A O 1
ATOM 598 N N . GLY A 1 82 ? 7.122 8.164 17.887 1.00 54.47 82 GLY A N 1
ATOM 599 C CA . GLY A 1 82 ? 8.342 8.971 17.972 1.00 54.47 82 GLY A CA 1
ATOM 600 C C . GLY A 1 82 ? 9.230 8.971 16.722 1.00 54.47 82 GLY A C 1
ATOM 601 O O . GLY A 1 82 ? 10.062 9.865 16.616 1.00 54.47 82 GLY A O 1
ATOM 602 N N . HIS A 1 83 ? 9.087 8.002 15.811 1.00 65.81 83 HIS A N 1
ATOM 603 C CA . HIS A 1 83 ? 9.807 7.902 14.531 1.00 65.81 83 HIS A CA 1
ATOM 604 C C . HIS A 1 83 ? 8.881 7.198 13.535 1.00 65.81 83 HIS A C 1
ATOM 606 O O . HIS A 1 83 ? 8.623 6.003 13.680 1.00 65.81 83 HIS A O 1
ATOM 612 N N . GLN A 1 84 ? 8.366 7.944 12.556 1.00 81.81 84 GLN A N 1
ATOM 613 C CA . GLN A 1 84 ? 7.471 7.414 11.528 1.00 81.81 84 GLN A CA 1
ATOM 614 C C . GLN A 1 84 ? 8.107 7.566 10.154 1.00 81.81 84 GLN A C 1
ATOM 616 O O . GLN A 1 84 ? 8.442 8.678 9.749 1.00 81.81 84 GLN A O 1
ATOM 621 N N . GLY A 1 85 ? 8.215 6.451 9.440 1.00 89.19 85 GLY A N 1
ATOM 622 C CA . GLY A 1 85 ? 8.538 6.437 8.024 1.00 89.19 85 GLY A CA 1
ATOM 623 C C . GLY A 1 85 ? 7.253 6.388 7.209 1.00 89.19 85 GLY A C 1
ATOM 624 O O . GLY A 1 85 ? 6.456 5.465 7.378 1.00 89.19 85 GLY A O 1
ATOM 625 N N . PHE A 1 86 ? 7.035 7.354 6.319 1.00 92.62 86 PHE A N 1
ATOM 626 C CA . PHE A 1 86 ? 5.841 7.392 5.468 1.00 92.62 86 PHE A CA 1
ATOM 627 C C . PHE A 1 86 ? 6.093 6.721 4.125 1.00 92.62 86 PHE A C 1
ATOM 629 O O . PHE A 1 86 ? 7.168 6.871 3.538 1.00 92.62 86 PHE A O 1
ATOM 636 N N . VAL A 1 87 ? 5.082 6.014 3.615 1.00 94.19 87 VAL A N 1
ATOM 637 C CA . VAL A 1 87 ? 5.136 5.455 2.263 1.00 94.19 87 VAL A CA 1
ATOM 638 C C . VAL A 1 87 ? 4.903 6.556 1.231 1.00 94.19 87 VAL A C 1
ATOM 640 O O . VAL A 1 87 ? 3.855 7.204 1.227 1.00 94.19 87 VAL A O 1
ATOM 643 N N . GLN A 1 88 ? 5.858 6.717 0.320 1.00 92.19 88 GLN A N 1
ATOM 644 C CA . GLN A 1 88 ? 5.857 7.690 -0.770 1.00 92.19 88 GLN A CA 1
ATOM 645 C C . GLN A 1 88 ? 6.387 7.069 -2.071 1.00 92.19 88 GLN A C 1
ATOM 647 O O . GLN A 1 88 ? 6.713 5.883 -2.116 1.00 92.19 88 GLN A O 1
ATOM 652 N N . LEU A 1 89 ? 6.480 7.875 -3.130 1.00 91.31 89 LEU A N 1
ATOM 653 C CA . LEU A 1 89 ? 7.131 7.488 -4.382 1.00 91.31 89 LEU A CA 1
ATOM 654 C C . LEU A 1 89 ? 8.559 8.026 -4.441 1.00 91.31 89 LEU A C 1
ATOM 656 O O . LEU A 1 89 ? 8.793 9.186 -4.103 1.00 91.31 89 LEU A O 1
ATOM 660 N N . ASP A 1 90 ? 9.488 7.206 -4.926 1.00 89.00 90 ASP A N 1
ATOM 661 C CA . ASP A 1 90 ? 10.786 7.693 -5.392 1.00 89.00 90 ASP A CA 1
ATOM 662 C C . ASP A 1 90 ? 10.689 8.311 -6.806 1.00 89.00 90 ASP A C 1
ATOM 664 O O . ASP A 1 90 ? 9.640 8.283 -7.458 1.00 89.00 90 ASP A O 1
ATOM 668 N N . GLU A 1 91 ? 11.800 8.861 -7.309 1.00 85.00 91 GLU A N 1
ATOM 669 C CA . GLU A 1 91 ? 11.874 9.441 -8.663 1.00 85.00 91 GLU A CA 1
ATOM 670 C C . GLU A 1 91 ? 11.589 8.419 -9.782 1.00 85.00 91 GLU A C 1
ATOM 672 O O . GLU A 1 91 ? 11.218 8.800 -10.893 1.00 85.00 91 GLU A O 1
ATOM 677 N N . GLY A 1 92 ? 11.739 7.121 -9.499 1.00 82.50 92 GLY A N 1
ATOM 678 C CA . GLY A 1 92 ? 11.466 6.016 -10.417 1.00 82.50 92 GLY A CA 1
ATOM 679 C C . GLY A 1 92 ? 10.026 5.493 -10.368 1.00 82.50 92 GLY A C 1
ATOM 680 O O . GLY A 1 92 ? 9.666 4.648 -11.188 1.00 82.50 92 GLY A O 1
ATOM 681 N N . GLY A 1 93 ? 9.193 5.982 -9.443 1.00 81.00 93 GLY A N 1
ATOM 682 C CA . GLY A 1 93 ? 7.824 5.507 -9.232 1.00 81.00 93 GLY A CA 1
ATOM 683 C C . GLY A 1 93 ? 7.712 4.215 -8.411 1.00 81.00 93 GLY A C 1
ATOM 684 O O . GLY A 1 93 ? 6.649 3.582 -8.425 1.00 81.00 93 GLY A O 1
ATOM 685 N N . ASN A 1 94 ? 8.771 3.818 -7.702 1.00 88.00 94 ASN A N 1
ATOM 686 C CA . ASN A 1 94 ? 8.716 2.739 -6.717 1.00 88.00 94 ASN A CA 1
ATOM 687 C C . ASN A 1 94 ? 8.151 3.258 -5.398 1.00 88.00 94 ASN A C 1
ATOM 689 O O . ASN A 1 94 ? 8.357 4.421 -5.040 1.00 88.00 94 ASN A O 1
ATOM 693 N N . LEU A 1 95 ? 7.469 2.386 -4.655 1.00 94.50 95 LEU A N 1
ATOM 694 C CA . LEU A 1 95 ? 7.015 2.721 -3.314 1.00 94.50 95 LEU A CA 1
ATOM 695 C C . LEU A 1 95 ? 8.180 2.542 -2.345 1.00 94.50 95 LEU A C 1
ATOM 697 O O . LEU A 1 95 ? 8.799 1.478 -2.279 1.00 94.50 95 LEU A O 1
ATOM 701 N N . VAL A 1 96 ? 8.468 3.591 -1.584 1.00 94.50 96 VAL A N 1
ATOM 702 C CA . VAL A 1 96 ? 9.543 3.618 -0.592 1.00 94.50 96 VAL A CA 1
ATOM 703 C C . VAL A 1 96 ? 9.029 4.197 0.716 1.00 94.50 96 VAL A C 1
ATOM 705 O O . VAL A 1 96 ? 8.149 5.055 0.726 1.00 94.50 96 VAL A O 1
ATOM 708 N N . VAL A 1 97 ? 9.606 3.749 1.820 1.00 94.25 97 VAL A N 1
ATOM 709 C CA . VAL A 1 97 ? 9.467 4.367 3.133 1.00 94.25 97 VAL A CA 1
ATOM 710 C C . VAL A 1 97 ? 10.582 5.390 3.316 1.00 94.25 97 VAL A C 1
ATOM 712 O O . VAL A 1 97 ? 11.743 5.112 2.999 1.00 94.25 97 VAL A O 1
ATOM 715 N N . SER A 1 98 ? 10.231 6.560 3.846 1.00 90.75 98 SER A N 1
ATOM 716 C CA . SER A 1 98 ? 11.189 7.591 4.244 1.00 90.75 98 SER A CA 1
ATOM 717 C C . SER A 1 98 ? 10.793 8.246 5.561 1.00 90.75 98 SER A C 1
ATOM 719 O O . SER A 1 98 ? 9.647 8.666 5.731 1.00 90.75 98 SER A O 1
ATOM 721 N N . ASP A 1 99 ? 11.770 8.371 6.457 1.00 85.75 99 ASP A N 1
ATOM 722 C CA . ASP A 1 99 ? 11.615 8.987 7.782 1.00 85.75 99 ASP A CA 1
ATOM 723 C C . ASP A 1 99 ? 11.616 10.529 7.725 1.00 85.75 99 ASP A C 1
ATOM 725 O O . ASP A 1 99 ? 11.257 11.197 8.692 1.00 85.75 99 ASP A O 1
ATOM 729 N N . GLU A 1 100 ? 12.001 11.112 6.584 1.00 80.38 100 GLU A N 1
ATOM 730 C CA . GLU A 1 100 ? 12.077 12.567 6.365 1.00 80.38 100 GLU A CA 1
ATOM 731 C C . GLU A 1 100 ? 10.914 13.100 5.509 1.00 80.38 100 GLU A C 1
ATOM 733 O O . GLU A 1 100 ? 10.844 14.292 5.199 1.00 80.38 100 GLU A O 1
ATOM 738 N N . ALA A 1 101 ? 9.997 12.223 5.097 1.00 75.69 101 ALA A N 1
ATOM 739 C CA . ALA A 1 101 ? 8.936 12.563 4.164 1.00 75.69 101 ALA A CA 1
ATOM 740 C C . ALA A 1 101 ? 7.737 13.240 4.831 1.00 75.69 101 ALA A C 1
ATOM 742 O O . ALA A 1 101 ? 7.285 12.866 5.915 1.00 75.69 101 ALA A O 1
ATOM 743 N N . THR A 1 102 ? 7.136 14.191 4.113 1.00 83.31 102 THR A N 1
ATOM 744 C CA . THR A 1 102 ? 5.768 14.622 4.406 1.00 83.31 102 THR A CA 1
ATOM 745 C C . THR A 1 102 ? 4.802 13.465 4.141 1.00 83.31 102 THR A C 1
ATOM 747 O O . THR A 1 102 ? 4.943 12.818 3.099 1.00 83.31 102 THR A O 1
ATOM 750 N N . PRO A 1 103 ? 3.795 13.229 5.001 1.00 85.19 103 PRO A N 1
ATOM 751 C CA . PRO A 1 103 ? 2.837 12.151 4.792 1.00 85.19 103 PRO A CA 1
ATOM 752 C C . PRO A 1 103 ? 2.170 12.251 3.418 1.00 85.19 103 PRO A C 1
ATOM 754 O O . PRO A 1 103 ? 1.553 13.267 3.089 1.00 85.19 103 PRO A O 1
ATOM 757 N N . PHE A 1 104 ? 2.297 11.199 2.612 1.00 90.44 104 PHE A N 1
ATOM 758 C CA . PHE A 1 104 ? 1.642 11.131 1.314 1.00 90.44 104 PHE A CA 1
ATOM 759 C C . PHE A 1 104 ? 0.202 10.631 1.482 1.00 90.44 104 PHE A C 1
ATOM 761 O O . PHE A 1 104 ? -0.037 9.604 2.119 1.00 90.44 104 PHE A O 1
ATOM 768 N N . ALA A 1 105 ? -0.750 11.366 0.910 1.00 92.81 105 ALA A N 1
ATOM 769 C CA . ALA A 1 105 ? -2.169 11.037 0.955 1.00 92.81 105 ALA A CA 1
ATOM 770 C C . ALA A 1 105 ? -2.525 10.022 -0.144 1.00 92.81 105 ALA A C 1
ATOM 772 O O . ALA A 1 105 ? -2.488 10.336 -1.336 1.00 92.81 105 ALA A O 1
ATOM 773 N N . TRP A 1 106 ? -2.883 8.804 0.255 1.00 94.81 106 TRP A N 1
ATOM 774 C CA . TRP A 1 106 ? -3.322 7.724 -0.626 1.00 94.81 106 TRP A CA 1
ATOM 775 C C . TRP A 1 106 ? -4.847 7.631 -0.645 1.00 94.81 106 TRP A C 1
ATOM 777 O O . TRP A 1 106 ? -5.498 7.723 0.395 1.00 94.81 106 TRP A O 1
ATOM 787 N N . SER A 1 107 ? -5.441 7.412 -1.818 1.00 93.81 107 SER A N 1
ATOM 788 C CA . SER A 1 107 ? -6.870 7.100 -1.908 1.00 93.81 107 SER A CA 1
ATOM 789 C C . SER A 1 107 ? -7.053 5.597 -1.750 1.00 93.81 107 SER A C 1
ATOM 791 O O . SER A 1 107 ? -6.412 4.830 -2.457 1.00 93.81 107 SER A O 1
ATOM 793 N N . VAL A 1 108 ? -7.924 5.165 -0.842 1.00 93.31 108 VAL A N 1
ATOM 794 C CA . VAL A 1 108 ? -8.251 3.746 -0.679 1.00 93.31 108 VAL A CA 1
ATOM 795 C C . VAL A 1 108 ? -9.707 3.510 -1.017 1.00 93.31 108 VAL A C 1
ATOM 797 O O . VAL A 1 108 ? -10.583 4.250 -0.570 1.00 93.31 108 VAL A O 1
ATOM 800 N N . LYS A 1 109 ? -9.968 2.492 -1.837 1.00 91.94 109 LYS A N 1
ATOM 801 C CA . LYS A 1 109 ? -11.321 2.161 -2.290 1.00 91.94 109 LYS A CA 1
ATOM 802 C C . LYS A 1 109 ? -11.582 0.679 -2.129 1.00 91.94 109 LYS A C 1
ATOM 804 O O . LYS A 1 109 ? -10.744 -0.140 -2.487 1.00 91.94 109 LYS A O 1
ATOM 809 N N . LEU A 1 110 ? -12.765 0.354 -1.619 1.00 91.81 110 LEU A N 1
ATOM 810 C CA . LEU A 1 110 ? -13.261 -1.016 -1.600 1.00 91.81 110 LEU A CA 1
ATOM 811 C C . LEU A 1 110 ? -13.446 -1.495 -3.046 1.00 91.81 110 LEU A C 1
ATOM 813 O O . LEU A 1 110 ? -14.104 -0.812 -3.836 1.00 91.81 110 LEU A O 1
ATOM 817 N N . ALA A 1 111 ? -12.854 -2.636 -3.385 1.00 89.25 111 ALA A N 1
ATOM 818 C CA . ALA A 1 111 ? -12.937 -3.229 -4.713 1.00 89.25 111 ALA A CA 1
ATOM 819 C C . ALA A 1 111 ? -13.968 -4.369 -4.739 1.00 89.25 111 ALA A C 1
ATOM 821 O O . ALA A 1 111 ? -15.110 -4.149 -5.140 1.00 89.25 111 ALA A O 1
ATOM 822 N N . GLU A 1 112 ? -13.587 -5.565 -4.284 1.00 83.75 112 GLU A N 1
ATOM 823 C CA . GLU A 1 112 ? -14.464 -6.738 -4.176 1.00 83.75 112 GLU A CA 1
ATOM 824 C C . GLU A 1 112 ? -14.252 -7.453 -2.836 1.00 83.75 112 GLU A C 1
ATOM 826 O O . GLU A 1 112 ? -13.119 -7.603 -2.372 1.00 83.75 112 GLU A O 1
ATOM 831 N N . GLY A 1 113 ? -15.345 -7.907 -2.212 1.00 86.94 113 GLY A N 1
ATOM 832 C CA . GLY A 1 113 ? -15.297 -8.532 -0.889 1.00 86.94 113 GLY A CA 1
ATOM 833 C C . GLY A 1 113 ? -14.685 -7.580 0.137 1.00 86.94 113 GLY A C 1
ATOM 834 O O . GLY A 1 113 ? -15.134 -6.443 0.247 1.00 86.94 113 GLY A O 1
ATOM 835 N N . ASP A 1 114 ? -13.637 -8.042 0.819 1.00 89.12 114 ASP A N 1
ATOM 836 C CA . ASP A 1 114 ? -12.868 -7.271 1.806 1.00 89.12 114 ASP A CA 1
ATOM 837 C C . ASP A 1 114 ? -11.498 -6.818 1.259 1.00 89.12 114 ASP A C 1
ATOM 839 O O . ASP A 1 114 ? -10.554 -6.583 2.015 1.00 89.12 114 ASP A O 1
ATOM 843 N N . THR A 1 115 ? -11.370 -6.710 -0.070 1.00 95.25 115 THR A N 1
ATOM 844 C CA . THR A 1 115 ? -10.150 -6.229 -0.736 1.00 95.25 115 THR A CA 1
ATOM 845 C C . THR A 1 115 ? -10.274 -4.775 -1.177 1.00 95.25 115 THR A C 1
ATOM 847 O O . THR A 1 115 ? -11.353 -4.281 -1.522 1.00 95.25 115 THR A O 1
ATOM 850 N N . TYR A 1 116 ? -9.139 -4.085 -1.204 1.00 96.12 116 TYR A N 1
ATOM 851 C CA . TYR A 1 116 ? -9.051 -2.659 -1.480 1.00 96.12 116 TYR A CA 1
ATOM 852 C C . TYR A 1 116 ? -8.034 -2.362 -2.581 1.00 96.12 116 TYR A C 1
ATOM 854 O O . TYR A 1 116 ? -7.027 -3.054 -2.714 1.00 96.12 116 TYR A O 1
ATOM 862 N N . THR A 1 117 ? -8.247 -1.282 -3.330 1.00 96.31 117 THR A N 1
ATOM 863 C CA . THR A 1 117 ? -7.182 -0.629 -4.100 1.00 96.31 117 THR A CA 1
ATOM 864 C C . THR A 1 117 ? -6.548 0.477 -3.260 1.00 96.31 117 THR A C 1
ATOM 866 O O . THR A 1 117 ? -7.245 1.201 -2.549 1.00 96.31 117 THR A O 1
ATOM 869 N N . ILE A 1 118 ? -5.224 0.626 -3.361 1.00 96.25 118 ILE A N 1
ATOM 870 C CA . ILE A 1 118 ? -4.481 1.773 -2.820 1.00 96.25 118 ILE A CA 1
ATOM 871 C C . ILE A 1 118 ? -4.007 2.598 -4.014 1.00 96.25 118 ILE A C 1
ATOM 873 O O . ILE A 1 118 ? -3.183 2.154 -4.811 1.00 96.25 118 ILE A O 1
ATOM 877 N N . GLU A 1 119 ? -4.574 3.781 -4.188 1.00 94.94 119 GLU A N 1
ATOM 878 C CA . GLU A 1 119 ? -4.502 4.576 -5.406 1.00 94.94 119 GLU A CA 1
ATOM 879 C C . GLU A 1 119 ? -3.739 5.878 -5.180 1.00 94.94 119 GLU A C 1
ATOM 881 O O . GLU A 1 119 ? -3.877 6.556 -4.157 1.00 94.94 119 GLU A O 1
ATOM 886 N N . PHE A 1 120 ? -2.965 6.265 -6.190 1.00 93.06 120 PHE A N 1
ATOM 887 C CA . PHE A 1 120 ? -2.425 7.610 -6.278 1.00 93.06 120 PHE A CA 1
ATOM 888 C C . PHE A 1 120 ? -3.595 8.612 -6.312 1.00 93.06 120 PHE A C 1
ATOM 890 O O . PHE A 1 120 ? -4.567 8.378 -7.035 1.00 93.06 120 PHE A O 1
ATOM 897 N N . PRO A 1 121 ? -3.526 9.748 -5.597 1.00 86.94 121 PRO A N 1
ATOM 898 C CA . PRO A 1 121 ? -4.670 10.645 -5.387 1.00 86.94 121 PRO A CA 1
ATOM 899 C C . PRO A 1 121 ? -5.139 11.396 -6.648 1.00 86.94 121 PRO A C 1
ATOM 901 O O . PRO A 1 121 ? -6.035 12.234 -6.577 1.00 86.94 121 PRO A O 1
ATOM 904 N N . ASN A 1 122 ? -4.574 11.114 -7.828 1.00 80.75 122 ASN A N 1
ATOM 905 C CA . ASN A 1 122 ? -5.050 11.698 -9.073 1.00 80.75 122 ASN A CA 1
ATOM 906 C C . ASN A 1 122 ? -6.224 10.878 -9.627 1.00 80.75 122 ASN A C 1
ATOM 908 O O . ASN A 1 122 ? -6.063 9.773 -10.128 1.00 80.75 122 ASN A O 1
ATOM 912 N N . HIS A 1 123 ? -7.435 11.430 -9.577 1.00 73.69 123 HIS A N 1
ATOM 913 C CA . HIS A 1 123 ? -8.649 10.782 -10.095 1.00 73.69 123 HIS A CA 1
ATOM 914 C C . HIS A 1 123 ? -8.744 10.797 -11.636 1.00 73.69 123 HIS A C 1
ATOM 916 O O . HIS A 1 123 ? -9.806 11.041 -12.207 1.00 73.69 123 HIS A O 1
ATOM 922 N N . ILE A 1 124 ? -7.623 10.564 -12.319 1.00 82.06 124 ILE A N 1
ATOM 923 C CA . ILE A 1 124 ? -7.520 10.501 -13.778 1.00 82.06 124 ILE A CA 1
ATOM 924 C C . ILE A 1 124 ? -7.565 9.028 -14.189 1.00 82.06 124 ILE A C 1
ATOM 926 O O . ILE A 1 124 ? -6.936 8.190 -13.548 1.00 82.06 124 ILE A O 1
ATOM 930 N N . ARG A 1 125 ? -8.312 8.711 -15.252 1.00 83.69 125 ARG A N 1
ATOM 931 C CA . ARG A 1 125 ? -8.363 7.361 -15.829 1.00 83.69 125 ARG A CA 1
ATOM 932 C C . ARG A 1 125 ? -7.351 7.219 -16.980 1.00 83.69 125 ARG A C 1
ATOM 934 O O . ARG A 1 125 ? -7.258 8.152 -17.782 1.00 83.69 125 ARG A O 1
ATOM 941 N N . PRO A 1 126 ? -6.621 6.089 -17.083 1.00 86.06 126 PRO A N 1
ATOM 942 C CA . PRO A 1 126 ? -6.646 4.933 -16.176 1.00 86.06 126 PRO A CA 1
ATOM 943 C C . PRO A 1 126 ? -6.047 5.262 -14.800 1.00 86.06 126 PRO A C 1
ATOM 945 O O . PRO A 1 126 ? -5.111 6.057 -14.690 1.00 86.06 126 PRO A O 1
ATOM 948 N N . THR A 1 127 ? -6.605 4.653 -13.751 1.00 91.88 127 THR A N 1
ATOM 949 C CA . THR A 1 127 ? -6.171 4.876 -12.364 1.00 91.88 127 THR A CA 1
ATOM 950 C C . THR A 1 127 ? -4.758 4.355 -12.181 1.00 91.88 127 THR A C 1
ATOM 952 O O . THR A 1 127 ? -4.396 3.351 -12.781 1.00 91.88 127 THR A O 1
ATOM 955 N N . ARG A 1 128 ? -3.963 4.993 -11.322 1.00 94.50 128 ARG A N 1
ATOM 956 C CA . ARG A 1 128 ? -2.678 4.454 -10.871 1.00 94.50 128 ARG A CA 1
ATOM 957 C C . ARG A 1 128 ? -2.774 4.026 -9.419 1.00 94.50 128 ARG A C 1
ATOM 959 O O . ARG A 1 128 ? -3.213 4.816 -8.592 1.00 94.50 128 ARG A O 1
ATOM 966 N N . GLY A 1 129 ? -2.318 2.826 -9.100 1.00 95.50 129 GLY A N 1
ATOM 967 C CA . GLY A 1 129 ? -2.305 2.337 -7.725 1.00 95.50 129 GLY A CA 1
ATOM 968 C C . GLY A 1 129 ? -1.206 1.324 -7.470 1.00 95.50 129 GLY A C 1
ATOM 969 O O . GLY A 1 129 ? -0.446 0.967 -8.374 1.00 95.50 129 GLY A O 1
ATOM 970 N N . TRP A 1 130 ? -1.100 0.926 -6.209 1.00 97.50 130 TRP A N 1
ATOM 971 C CA . TRP A 1 130 ? -0.103 -0.014 -5.729 1.00 97.50 130 TRP A CA 1
ATOM 972 C C . TRP A 1 130 ? -0.295 -1.361 -6.405 1.00 97.50 130 TRP A C 1
ATOM 974 O O . TRP A 1 130 ? -1.415 -1.855 -6.538 1.00 97.50 130 TRP A O 1
ATOM 984 N N . SER A 1 131 ? 0.817 -1.949 -6.823 1.00 97.44 131 SER A N 1
ATOM 985 C CA . SER A 1 131 ? 0.844 -3.228 -7.506 1.00 97.44 131 SER A CA 1
ATOM 986 C C . SER A 1 131 ? 2.146 -3.962 -7.229 1.00 97.44 131 SER A C 1
ATOM 988 O O . SER A 1 131 ? 3.194 -3.330 -7.109 1.00 97.44 131 SER A O 1
ATOM 990 N N . ILE A 1 132 ? 2.104 -5.290 -7.213 1.00 97.06 132 ILE A N 1
ATOM 991 C CA . ILE A 1 132 ? 3.307 -6.122 -7.314 1.00 97.06 132 ILE A CA 1
ATOM 992 C C . ILE A 1 132 ? 3.451 -6.695 -8.722 1.00 97.06 132 ILE A C 1
ATOM 994 O O . ILE A 1 132 ? 2.489 -6.821 -9.481 1.00 97.06 132 ILE A O 1
ATOM 998 N N . LYS A 1 133 ? 4.683 -7.035 -9.104 1.00 94.31 133 LYS A N 1
ATOM 999 C CA . LYS A 1 133 ? 4.927 -7.743 -10.366 1.00 94.31 133 LYS A CA 1
ATOM 1000 C C . LYS A 1 133 ? 4.560 -9.222 -10.254 1.00 94.31 133 LYS A C 1
ATOM 1002 O O . LYS A 1 133 ? 4.067 -9.785 -11.227 1.00 94.31 133 LYS A O 1
ATOM 1007 N N . ASN A 1 134 ? 4.873 -9.826 -9.115 1.00 94.38 134 ASN A N 1
ATOM 1008 C CA . ASN A 1 134 ? 4.587 -11.207 -8.760 1.00 94.38 134 ASN A CA 1
ATOM 1009 C C . ASN A 1 134 ? 4.590 -11.333 -7.227 1.00 94.38 134 ASN A C 1
ATOM 1011 O O . ASN A 1 134 ? 5.021 -10.412 -6.534 1.00 94.38 134 ASN A O 1
ATOM 1015 N N . SER A 1 135 ? 4.138 -12.474 -6.714 1.00 95.94 135 SER A N 1
ATOM 1016 C CA . SER A 1 135 ? 4.131 -12.775 -5.277 1.00 95.94 135 SER A CA 1
ATOM 1017 C C . SER A 1 135 ? 5.436 -13.407 -4.771 1.00 95.94 135 SER A C 1
ATOM 1019 O O . SER A 1 135 ? 5.438 -14.036 -3.715 1.00 95.94 135 SER A O 1
ATOM 1021 N N . GLU A 1 136 ? 6.545 -13.307 -5.516 1.00 96.31 136 GLU A N 1
ATOM 1022 C CA . GLU A 1 136 ? 7.837 -13.808 -5.031 1.00 96.31 136 GLU A CA 1
ATOM 1023 C C . GLU A 1 136 ? 8.329 -12.930 -3.871 1.00 96.31 136 GLU A C 1
ATOM 1025 O O . GLU A 1 136 ? 8.053 -11.725 -3.874 1.00 96.31 136 GLU A O 1
ATOM 1030 N N . PRO A 1 137 ? 9.073 -13.479 -2.894 1.00 95.69 137 PRO A N 1
ATOM 1031 C CA . PRO A 1 137 ? 9.675 -12.682 -1.832 1.00 95.69 137 PRO A CA 1
ATOM 1032 C C . PRO A 1 137 ? 10.534 -11.552 -2.402 1.00 95.69 137 PRO A C 1
ATOM 1034 O O . PRO A 1 137 ? 11.251 -11.739 -3.386 1.00 95.69 137 PRO A O 1
ATOM 1037 N N . LYS A 1 138 ? 10.502 -10.386 -1.753 1.00 95.00 138 LYS A N 1
ATOM 1038 C CA . LYS A 1 138 ? 11.241 -9.180 -2.157 1.00 95.00 138 LYS A CA 1
ATOM 1039 C C . LYS A 1 138 ? 10.829 -8.583 -3.509 1.00 95.00 138 LYS A C 1
ATOM 1041 O O . LYS A 1 138 ? 11.535 -7.719 -4.032 1.00 95.00 138 LYS A O 1
ATOM 1046 N N . SER A 1 139 ? 9.679 -8.967 -4.064 1.00 95.50 139 SER A N 1
ATOM 1047 C CA . SER A 1 139 ? 9.075 -8.231 -5.176 1.00 95.50 139 SER A CA 1
ATOM 1048 C C . SER A 1 139 ? 8.692 -6.828 -4.710 1.00 95.50 139 SER A C 1
ATOM 1050 O O . SER A 1 139 ? 7.968 -6.656 -3.731 1.00 95.50 139 SER A O 1
ATOM 1052 N N . ALA A 1 140 ? 9.151 -5.817 -5.443 1.00 95.38 140 ALA A N 1
ATOM 1053 C CA . ALA A 1 140 ? 8.820 -4.429 -5.162 1.00 95.38 140 ALA A CA 1
ATOM 1054 C C . ALA A 1 140 ? 7.322 -4.154 -5.334 1.00 95.38 140 ALA A C 1
ATOM 1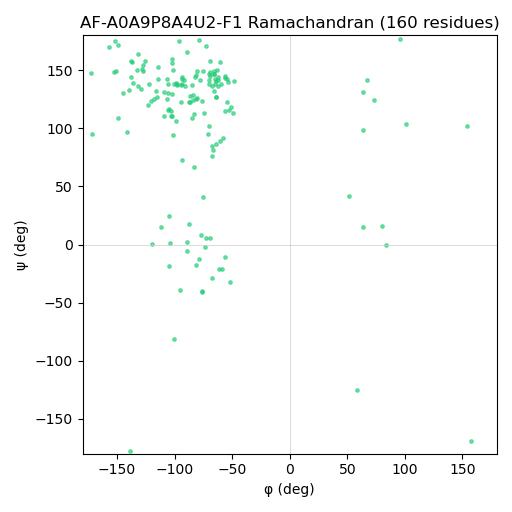056 O O . ALA A 1 140 ? 6.692 -4.614 -6.295 1.00 95.38 140 ALA A O 1
ATOM 1057 N N . VAL A 1 141 ? 6.786 -3.339 -4.427 1.00 97.50 141 VAL A N 1
ATOM 1058 C CA . VAL A 1 141 ? 5.515 -2.651 -4.624 1.00 97.50 141 VAL A CA 1
ATOM 1059 C C . VAL A 1 141 ? 5.793 -1.409 -5.464 1.00 97.50 141 VAL A C 1
ATOM 1061 O O . VAL A 1 141 ? 6.655 -0.588 -5.148 1.00 97.50 141 VAL A O 1
ATOM 1064 N N . ILE A 1 142 ? 5.074 -1.281 -6.570 1.00 96.19 142 ILE A N 1
ATOM 1065 C CA . ILE A 1 142 ? 5.246 -0.224 -7.570 1.00 96.19 142 ILE A CA 1
ATOM 1066 C C . ILE A 1 142 ? 3.900 0.393 -7.928 1.00 96.19 142 ILE A C 1
ATOM 1068 O O . ILE A 1 142 ? 2.843 -0.191 -7.684 1.00 96.19 142 ILE A O 1
ATOM 1072 N N . LEU A 1 143 ? 3.927 1.567 -8.553 1.00 95.31 143 LEU A N 1
ATOM 1073 C CA . LEU A 1 143 ? 2.719 2.176 -9.086 1.00 95.31 143 LEU A CA 1
ATOM 1074 C C . LEU A 1 143 ? 2.437 1.656 -10.506 1.00 95.31 143 LEU A C 1
ATOM 1076 O O . LEU A 1 143 ? 3.262 1.808 -11.407 1.00 95.31 143 LEU A O 1
ATOM 1080 N N . ARG A 1 144 ? 1.257 1.070 -10.741 1.00 94.75 144 ARG A N 1
ATOM 1081 C CA . ARG A 1 144 ? 0.812 0.634 -12.078 1.00 94.75 144 ARG A CA 1
ATOM 1082 C C . ARG A 1 144 ? -0.556 1.189 -12.432 1.00 94.75 144 ARG A C 1
ATOM 1084 O O . ARG A 1 144 ? -1.395 1.402 -11.560 1.00 94.75 144 ARG A O 1
ATOM 1091 N N . THR A 1 145 ? -0.773 1.413 -13.726 1.00 94.75 145 THR A N 1
ATOM 1092 C CA . THR A 1 145 ? -2.073 1.824 -14.259 1.00 94.75 145 THR A CA 1
ATOM 1093 C C . THR A 1 145 ? -3.034 0.645 -14.367 1.00 94.75 145 THR A C 1
ATOM 1095 O O . THR A 1 145 ? -2.624 -0.434 -14.795 1.00 94.75 145 THR A O 1
ATOM 1098 N N . PHE A 1 146 ? -4.309 0.867 -14.064 1.00 93.81 146 PHE A N 1
ATOM 1099 C CA . PHE A 1 146 ? -5.398 -0.074 -14.300 1.00 93.81 146 PHE A CA 1
ATOM 1100 C C . PHE A 1 146 ? -6.741 0.642 -14.486 1.00 93.81 146 PHE A C 1
ATOM 1102 O O . PHE A 1 146 ? -7.008 1.689 -13.891 1.00 93.81 146 PHE A O 1
ATOM 1109 N N . ASP A 1 147 ? -7.606 0.037 -15.296 1.00 93.19 147 ASP A N 1
ATOM 1110 C CA . ASP A 1 147 ? -9.033 0.373 -15.353 1.00 93.19 147 ASP A CA 1
ATOM 1111 C C . ASP A 1 147 ? -9.850 -0.571 -14.465 1.00 93.19 147 ASP A C 1
ATOM 1113 O O . ASP A 1 147 ? -10.749 -0.134 -13.746 1.00 93.19 147 ASP A O 1
ATOM 1117 N N . ILE A 1 148 ? -9.473 -1.853 -14.475 1.00 93.19 148 ILE A N 1
ATOM 1118 C CA . ILE A 1 148 ? -10.018 -2.924 -13.642 1.00 93.19 148 ILE A CA 1
ATOM 1119 C C . ILE A 1 148 ? -8.833 -3.523 -12.873 1.00 93.19 148 ILE A C 1
ATOM 1121 O O . ILE A 1 148 ? -7.883 -3.965 -13.526 1.00 93.19 148 ILE A O 1
ATOM 1125 N N . PRO A 1 149 ? -8.836 -3.499 -11.528 1.00 95.25 149 PRO A N 1
ATOM 1126 C CA . PRO A 1 149 ? -7.722 -4.021 -10.748 1.00 95.25 149 PRO A CA 1
ATOM 1127 C C . PRO A 1 149 ? -7.616 -5.545 -10.893 1.00 95.25 149 PRO A C 1
ATOM 1129 O O . PRO A 1 149 ? -8.617 -6.258 -10.837 1.00 95.25 149 PRO A O 1
ATOM 1132 N N . MET A 1 150 ? -6.392 -6.034 -11.076 1.00 96.25 150 MET A N 1
ATOM 1133 C CA . MET A 1 150 ? -6.043 -7.459 -11.021 1.00 96.25 150 MET A CA 1
ATOM 1134 C C . MET A 1 150 ? -5.677 -7.868 -9.582 1.00 96.25 150 MET A C 1
ATOM 1136 O O . MET A 1 150 ? -5.422 -6.984 -8.761 1.00 96.25 150 MET A O 1
ATOM 1140 N N . PRO A 1 15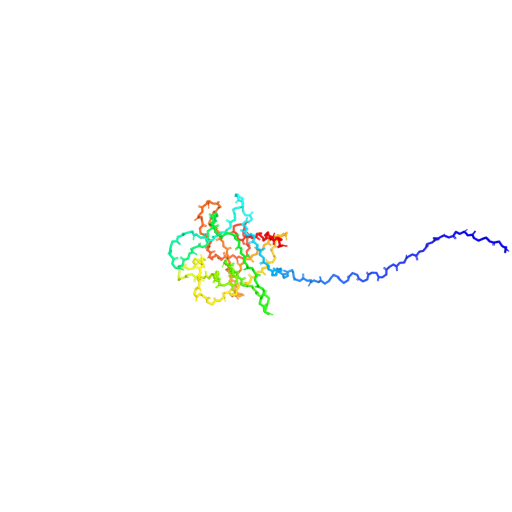1 ? -5.605 -9.170 -9.243 1.00 97.00 151 PRO A N 1
ATOM 1141 C CA . PRO A 1 151 ? -5.256 -9.616 -7.890 1.00 97.00 151 PRO A CA 1
ATOM 1142 C C . PRO A 1 151 ? -3.958 -9.011 -7.331 1.00 97.00 151 PRO A C 1
ATOM 1144 O O . PRO A 1 151 ? -3.874 -8.735 -6.140 1.00 97.00 151 PRO A O 1
ATOM 1147 N N . GLU A 1 152 ? -2.969 -8.719 -8.180 1.00 97.50 152 GLU A N 1
ATOM 1148 C CA . GLU A 1 152 ? -1.699 -8.082 -7.800 1.00 97.50 152 GLU A CA 1
ATOM 1149 C C . GLU A 1 152 ? -1.829 -6.584 -7.474 1.00 97.50 152 GLU A C 1
ATOM 1151 O O . GLU A 1 152 ? -0.828 -5.930 -7.184 1.00 97.50 152 GLU A O 1
ATOM 1156 N N . GLN A 1 153 ? -3.032 -6.021 -7.602 1.00 97.50 153 GLN A N 1
ATOM 1157 C CA . GLN A 1 153 ? -3.398 -4.621 -7.348 1.00 97.50 153 GLN A CA 1
ATOM 1158 C C . GLN A 1 153 ? -4.464 -4.498 -6.251 1.00 97.50 153 GLN A C 1
ATOM 1160 O O . GLN A 1 153 ? -4.909 -3.391 -5.937 1.00 97.50 153 GLN A O 1
ATOM 1165 N N . LEU A 1 154 ? -4.881 -5.636 -5.696 1.00 97.81 154 LEU A N 1
ATOM 1166 C CA . LEU A 1 154 ? -5.856 -5.748 -4.628 1.00 97.81 154 LEU A CA 1
ATOM 1167 C C . LEU A 1 154 ? -5.141 -6.091 -3.325 1.00 97.81 154 LEU A C 1
ATOM 1169 O O . LEU A 1 154 ? -4.232 -6.921 -3.294 1.00 97.81 154 LEU A O 1
ATOM 1173 N N . TRP A 1 155 ? -5.576 -5.439 -2.255 1.00 97.88 155 TRP A N 1
ATOM 1174 C CA . TRP A 1 155 ? -4.908 -5.451 -0.963 1.00 97.88 155 TRP A CA 1
ATOM 1175 C C . TRP A 1 155 ? -5.897 -5.790 0.141 1.00 97.88 155 TRP A C 1
ATOM 1177 O O . TRP A 1 155 ? -6.992 -5.232 0.201 1.00 97.88 155 TRP A O 1
ATOM 1187 N N . GLU A 1 156 ? -5.501 -6.687 1.029 1.00 97.06 156 GLU A N 1
ATOM 1188 C CA . GLU A 1 156 ? -6.243 -7.026 2.236 1.00 97.06 156 GLU A CA 1
ATOM 1189 C C . GLU A 1 156 ? -5.575 -6.343 3.430 1.00 97.06 156 GLU A C 1
ATOM 1191 O O . GLU A 1 156 ? -4.359 -6.438 3.620 1.00 97.06 156 GLU A O 1
ATOM 1196 N N . PHE A 1 157 ? -6.383 -5.648 4.227 1.00 96.19 157 PHE A N 1
ATOM 1197 C CA . PHE A 1 157 ? -5.956 -4.982 5.452 1.00 96.19 157 PHE A CA 1
ATOM 1198 C C . PHE A 1 157 ? -6.404 -5.828 6.637 1.00 96.19 157 PHE A C 1
ATOM 1200 O O . PHE A 1 157 ? -7.595 -5.929 6.923 1.00 96.19 157 PHE A O 1
ATOM 1207 N N . ILE A 1 158 ? -5.446 -6.442 7.321 1.00 95.69 158 ILE A N 1
ATOM 1208 C CA . ILE A 1 158 ? -5.690 -7.307 8.473 1.00 95.69 158 ILE A CA 1
ATOM 1209 C C . ILE A 1 158 ? -5.433 -6.478 9.734 1.00 95.69 158 ILE A C 1
ATOM 1211 O O . ILE A 1 158 ? -4.271 -6.155 10.006 1.00 95.69 158 ILE A O 1
ATOM 1215 N N . PRO A 1 159 ? -6.483 -6.073 10.474 1.00 94.75 159 PRO A N 1
ATOM 1216 C CA . PRO A 1 159 ? -6.324 -5.243 11.661 1.00 94.75 159 PRO A CA 1
ATOM 1217 C C . PRO A 1 159 ? -5.560 -5.997 12.750 1.00 94.75 159 PRO A C 1
ATOM 1219 O O . PRO A 1 159 ? -5.755 -7.196 12.949 1.00 94.75 159 PRO A O 1
ATOM 1222 N N . VAL A 1 160 ? -4.707 -5.274 13.469 1.00 93.50 160 VAL A N 1
ATOM 1223 C CA . VAL A 1 160 ? -4.027 -5.765 14.669 1.00 93.50 160 VAL A CA 1
ATOM 1224 C C . VAL A 1 160 ? -4.736 -5.164 15.877 1.00 93.50 160 VAL A C 1
ATOM 1226 O O . VAL A 1 160 ? -4.752 -3.944 16.035 1.00 93.50 160 VAL A O 1
ATOM 1229 N N . GLU A 1 161 ? -5.364 -6.015 16.690 1.00 83.00 161 GLU A N 1
ATOM 1230 C CA . GLU A 1 161 ? -5.984 -5.597 17.952 1.00 83.00 161 GLU A CA 1
ATOM 1231 C C . GLU A 1 161 ? -4.892 -5.126 18.931 1.00 83.00 161 GLU A C 1
ATOM 1233 O O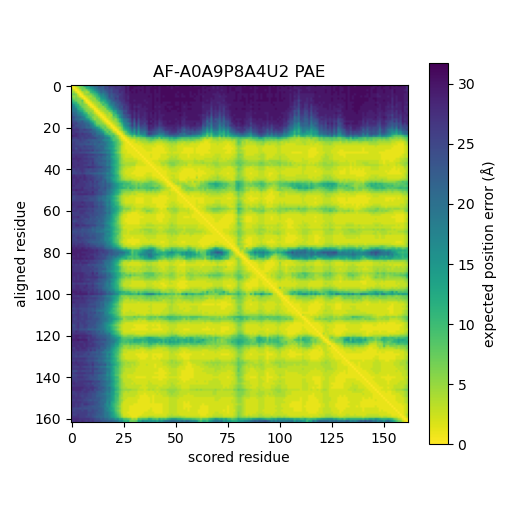 . GLU A 1 161 ? -3.868 -5.799 19.083 1.00 83.00 161 GLU A O 1
ATOM 1238 N N . GLU A 1 162 ? -5.097 -3.961 19.557 1.00 59.38 162 GLU A N 1
ATOM 1239 C CA . GLU A 1 162 ? -4.257 -3.452 20.657 1.00 59.38 162 GLU A CA 1
ATOM 1240 C C . GLU A 1 162 ? -4.750 -3.933 22.026 1.00 59.38 162 GLU A C 1
ATOM 1242 O O . GLU A 1 162 ? -5.986 -3.969 22.240 1.00 59.38 162 GLU A O 1
#

Sequence (162 aa):
MALLTRLLALELSAVLSLRAVIAFAMSEGKYHIQVAADPKPFIGMDSSPAPLKPVVTDGSDNLWTVKQLPDGSITIAVGDSGHQGFVQLDEGGNLVVSDEATPFAWSVKLAEGDTYTIEFPNHIRPTRGWSIKNSEPKSAVILRTFDIPMPEQLWEFIPVEE

Solvent-accessible surface area (backbone atoms only — not comparable to full-atom values): 9289 Å² total; per-residue (Å²): 140,79,84,88,92,84,84,89,84,81,85,81,81,84,72,78,77,76,75,70,83,66,74,82,70,76,72,66,46,41,26,38,39,24,39,63,29,84,63,58,43,41,40,10,34,39,85,58,92,52,77,63,19,45,29,14,24,68,23,78,58,36,60,32,40,36,42,69,44,98,88,69,29,30,33,48,29,36,72,54,102,89,55,52,25,21,46,40,70,49,100,86,45,37,33,22,31,22,69,85,54,76,76,39,64,33,35,67,42,80,69,61,92,81,24,24,36,48,24,55,69,59,94,49,86,63,35,38,22,47,24,44,87,56,65,52,79,65,30,51,33,28,65,42,76,38,88,68,80,51,47,48,31,26,31,34,74,44,75,55,88,130

Organism: Mortierella alpina (NCBI:txid64518)

Mean predicted aligned error: 9.34 Å

pLDDT: mean 83.01, std 19.6, range [33.91, 97.88]

Nearest PDB structures (foldseek):
  4qks-assembly1_A  TM=7.481E-01  e=1.555E-03  synthetic construct
  4d8h-assembly1_A  TM=7.398E-01  e=6.594E-03  synthetic construct
  8xl0-assembly1_F  TM=4.410E-01  e=8.875E-01  Homo sapiens
  8xl2-assembly1_C  TM=4.003E-01  e=1.649E+00  Homo sapiens
  8xl2-assembly1_B  TM=4.003E-01  e=1.649E+00  Homo sapiens

Foldseek 3Di:
DDDDDDDDDDDDDPPPPPPPPPQCLPDWAKWFKWFQDPPTFTWAWAPDPDQWTFTFGPHPQRIWGWDADPVSWIWIWTDDPVFTWTWDADPVQFTTTHRPDDTQTWHWHDAPDQKIATFRPPPDPQTWTWFFPDNDGGTTTGIDGDNHDDSRRIMHIGHDDD